Protein AF-A0A392UCH9-F1 (afdb_monomer_lite)

Radius of gyration: 15.87 Å; chains: 1; bounding box: 34×24×37 Å

Foldseek 3Di:
DCLVVCCVPVNDVVSVVVVVVVVVVVVVVVVLLVVLCVVDVDPDPLNSQCSSPNPVRSVVVVVVVVVVD

Organism: NCBI:txid97028

Secondary structure (DSSP, 8-state):
--HHHHHHHH-HHHHHHHHHHHHHHHHHHHHHHHHHHHHS---SHHHHHHHHHHHHHHHHHHHHHHHH-

Structure (mmCIF, N/CA/C/O backbone):
data_AF-A0A392UCH9-F1
#
_entry.id   AF-A0A392UCH9-F1
#
loop_
_atom_site.group_PDB
_atom_site.id
_atom_site.type_symbol
_atom_site.label_atom_id
_atom_site.label_alt_id
_atom_site.label_comp_id
_atom_site.label_asym_id
_atom_site.label_entity_id
_atom_site.label_seq_id
_atom_site.pdbx_PDB_ins_code
_atom_site.Cartn_x
_atom_site.Cartn_y
_atom_site.Cartn_z
_atom_site.occupancy
_atom_site.B_iso_or_equiv
_atom_site.auth_seq_id
_atom_site.auth_comp_id
_atom_site.auth_asym_id
_atom_site.auth_atom_id
_atom_site.pdbx_PDB_model_num
ATOM 1 N N . MET A 1 1 ? 16.753 0.318 2.155 1.00 53.88 1 MET A N 1
ATOM 2 C CA . MET A 1 1 ? 17.742 -0.245 1.201 1.00 53.88 1 MET A CA 1
ATOM 3 C C . MET A 1 1 ? 17.118 -0.992 0.007 1.00 53.88 1 MET A C 1
ATOM 5 O O . MET A 1 1 ? 17.867 -1.493 -0.819 1.00 53.88 1 MET A O 1
ATOM 9 N N . SER A 1 2 ? 15.788 -1.045 -0.160 1.00 68.12 2 SER A N 1
ATOM 10 C CA . SER A 1 2 ? 15.144 -1.869 -1.205 1.00 68.12 2 SER A CA 1
ATOM 11 C C . SER A 1 2 ? 14.879 -1.160 -2.543 1.00 68.12 2 SER A C 1
ATOM 13 O O . SER A 1 2 ? 14.910 -1.819 -3.578 1.00 68.12 2 SER A O 1
ATOM 15 N N . ILE A 1 3 ? 14.670 0.165 -2.567 1.00 73.25 3 ILE A N 1
ATOM 16 C CA . ILE A 1 3 ? 14.339 0.902 -3.809 1.00 73.25 3 ILE A CA 1
ATOM 17 C C . ILE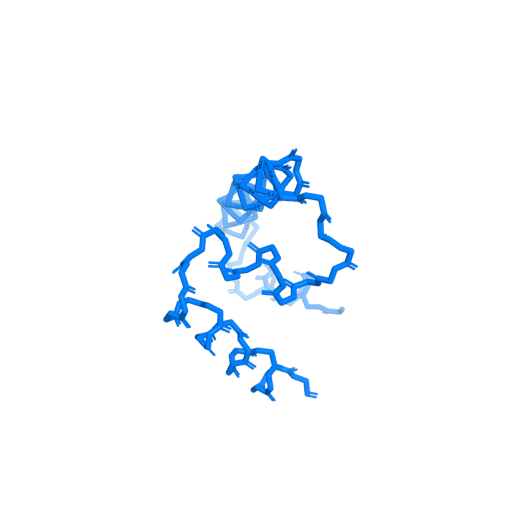 A 1 3 ? 15.402 0.730 -4.916 1.00 73.25 3 ILE A C 1
ATOM 19 O O . ILE A 1 3 ? 15.019 0.431 -6.049 1.00 73.25 3 ILE A O 1
ATOM 23 N N . PRO A 1 4 ? 16.723 0.808 -4.633 1.00 74.12 4 PRO A N 1
ATOM 24 C CA . PRO A 1 4 ? 17.743 0.572 -5.659 1.00 74.12 4 PRO A CA 1
ATOM 25 C C . PRO A 1 4 ? 17.723 -0.860 -6.218 1.00 74.12 4 PRO A C 1
ATOM 27 O O . PRO A 1 4 ? 18.062 -1.072 -7.379 1.00 74.12 4 PRO A O 1
ATOM 30 N N . ALA A 1 5 ? 17.309 -1.847 -5.415 1.00 78.56 5 ALA A N 1
ATOM 31 C CA . ALA A 1 5 ? 17.221 -3.243 -5.838 1.00 78.56 5 ALA A CA 1
ATOM 32 C C . ALA A 1 5 ? 16.028 -3.483 -6.776 1.00 78.56 5 ALA A C 1
ATOM 34 O O . ALA A 1 5 ? 16.176 -4.176 -7.779 1.00 78.56 5 ALA A O 1
ATOM 35 N N . ILE A 1 6 ? 14.878 -2.855 -6.506 1.00 74.69 6 ILE A N 1
ATOM 36 C CA . ILE A 1 6 ? 13.682 -2.946 -7.362 1.00 74.69 6 ILE A CA 1
ATOM 37 C C . ILE A 1 6 ? 13.970 -2.332 -8.738 1.00 74.69 6 ILE A C 1
ATOM 39 O O . ILE A 1 6 ? 13.720 -2.973 -9.757 1.00 74.69 6 ILE A O 1
ATOM 43 N N . LEU A 1 7 ? 14.606 -1.154 -8.771 1.00 77.94 7 LEU A N 1
ATOM 44 C CA . LEU A 1 7 ? 15.011 -0.495 -10.019 1.00 77.94 7 LEU A CA 1
ATOM 45 C C . LEU A 1 7 ? 15.981 -1.347 -10.847 1.00 77.94 7 LEU A C 1
ATOM 47 O O . LEU A 1 7 ? 15.909 -1.340 -12.075 1.00 77.9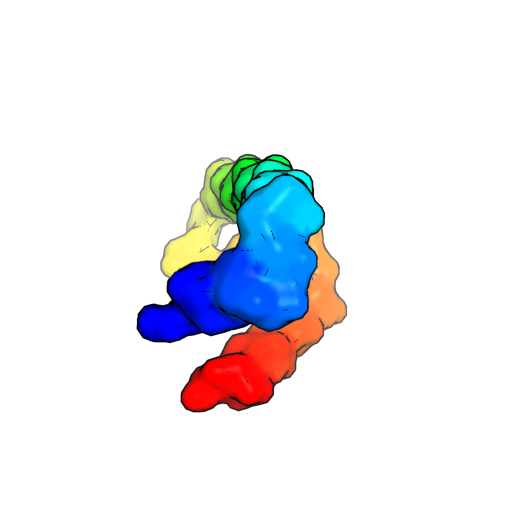4 7 LEU A O 1
ATOM 51 N N . LYS A 1 8 ? 16.872 -2.092 -10.182 1.00 74.88 8 LYS A N 1
ATOM 52 C CA . LYS A 1 8 ? 17.857 -2.962 -10.835 1.00 74.88 8 LYS A CA 1
ATOM 53 C C . LYS A 1 8 ? 17.248 -4.255 -11.388 1.00 74.88 8 LYS A C 1
ATOM 55 O O . LYS A 1 8 ? 17.705 -4.722 -12.424 1.00 74.88 8 LYS A O 1
ATOM 60 N N . VAL A 1 9 ? 16.257 -4.839 -10.711 1.00 80.50 9 VAL A N 1
ATOM 61 C CA . VAL A 1 9 ? 15.642 -6.123 -11.107 1.00 80.50 9 VAL A CA 1
ATOM 62 C C . VAL A 1 9 ? 14.524 -5.929 -12.129 1.00 80.50 9 VAL A C 1
ATOM 64 O O . VAL A 1 9 ? 14.452 -6.675 -13.100 1.00 80.50 9 VAL A O 1
ATOM 67 N N . LEU A 1 10 ? 13.661 -4.931 -11.926 1.00 76.62 10 LEU A N 1
ATOM 68 C CA . LEU A 1 10 ? 12.511 -4.675 -12.796 1.00 76.62 10 LEU A CA 1
ATOM 69 C C . LEU A 1 10 ? 12.855 -3.739 -13.962 1.00 76.62 10 LEU A C 1
ATOM 71 O O . LEU A 1 10 ? 12.211 -3.793 -15.004 1.00 76.62 10 LEU A O 1
ATOM 75 N N . GLY A 1 11 ? 13.863 -2.880 -13.803 1.00 83.44 11 GLY A N 1
ATOM 76 C CA . GLY A 1 11 ? 14.166 -1.794 -14.733 1.00 83.44 11 GLY A CA 1
ATOM 77 C C . GLY A 1 11 ? 13.445 -0.492 -14.367 1.00 83.44 11 GLY A C 1
ATOM 78 O O . GLY A 1 11 ? 12.456 -0.482 -13.630 1.00 83.44 11 GLY A O 1
ATOM 79 N N . VAL A 1 12 ? 13.954 0.633 -14.877 1.00 83.62 12 VAL A N 1
ATOM 80 C CA . VAL A 1 12 ? 13.550 1.988 -14.451 1.00 83.62 12 VAL A CA 1
ATOM 81 C C . VAL A 1 12 ? 12.084 2.286 -14.771 1.00 83.62 12 VAL A C 1
ATOM 83 O O . VAL A 1 12 ? 11.342 2.718 -13.895 1.00 83.62 12 VAL A O 1
ATOM 86 N N . PHE A 1 13 ? 11.654 2.025 -16.007 1.00 86.81 13 PHE A N 1
ATOM 87 C CA . PHE A 1 13 ? 10.307 2.363 -16.472 1.00 86.81 13 PHE A CA 1
ATOM 88 C C . PHE A 1 13 ? 9.184 1.601 -15.737 1.00 86.81 13 PHE A C 1
ATOM 90 O O . PHE A 1 13 ? 8.288 2.253 -15.198 1.00 86.81 13 PHE A O 1
ATOM 97 N N . PRO A 1 14 ? 9.218 0.255 -15.624 1.00 85.75 14 PRO A N 1
ATOM 98 C CA . PRO A 1 14 ? 8.181 -0.469 -14.886 1.00 85.75 14 PRO A CA 1
ATOM 99 C C . PRO A 1 14 ? 8.224 -0.179 -13.382 1.00 85.75 14 PRO A C 1
ATOM 101 O O . PRO A 1 14 ? 7.173 -0.072 -12.757 1.00 85.75 14 PRO A O 1
ATOM 104 N N . SER A 1 15 ? 9.411 0.022 -12.798 1.00 85.62 15 SER A N 1
ATOM 105 C CA . SER A 1 15 ? 9.524 0.414 -11.387 1.00 85.62 15 SER A CA 1
ATOM 106 C C . SER A 1 15 ? 8.901 1.784 -11.127 1.00 85.62 15 SER A C 1
ATOM 108 O O . SER A 1 15 ? 8.231 1.969 -10.117 1.00 85.62 15 SER A O 1
ATOM 110 N N . PHE A 1 16 ? 9.087 2.738 -12.042 1.00 87.50 16 PHE A N 1
ATOM 111 C CA . PHE A 1 16 ? 8.496 4.067 -11.928 1.00 87.50 16 PHE A CA 1
ATOM 112 C C . PHE A 1 16 ? 6.965 4.016 -11.985 1.00 87.50 16 PHE A C 1
ATOM 114 O O . PHE A 1 16 ? 6.301 4.624 -11.148 1.00 87.50 16 PHE A O 1
ATOM 121 N N . ALA A 1 17 ? 6.398 3.222 -12.900 1.00 90.69 17 ALA A N 1
ATOM 122 C CA . ALA A 1 17 ? 4.955 2.994 -12.952 1.00 90.69 17 ALA A CA 1
ATOM 123 C C . ALA A 1 17 ? 4.423 2.391 -11.639 1.00 90.69 17 ALA A C 1
ATOM 125 O O . ALA A 1 17 ? 3.400 2.829 -11.119 1.00 90.69 17 ALA A O 1
ATOM 126 N N . LEU A 1 18 ? 5.148 1.428 -11.064 1.00 87.56 18 LEU A N 1
ATOM 127 C CA . LEU A 1 18 ? 4.763 0.766 -9.817 1.00 87.56 18 LEU A CA 1
ATOM 128 C C . LEU A 1 18 ? 4.821 1.722 -8.616 1.00 87.56 18 LEU A C 1
ATOM 130 O O . LEU A 1 18 ? 3.920 1.707 -7.781 1.00 87.56 18 LEU A O 1
ATOM 134 N N . ILE A 1 19 ? 5.823 2.605 -8.568 1.00 90.00 19 ILE A N 1
ATOM 135 C CA . ILE A 1 19 ? 5.912 3.670 -7.558 1.00 90.00 19 ILE A CA 1
ATOM 136 C C . ILE A 1 19 ? 4.703 4.605 -7.653 1.00 90.00 19 ILE A C 1
ATOM 138 O O . ILE A 1 19 ? 4.113 4.914 -6.622 1.00 90.00 19 ILE A O 1
ATOM 142 N N . LEU A 1 20 ? 4.302 5.024 -8.859 1.00 92.44 20 LEU A N 1
ATOM 143 C CA . LEU A 1 20 ? 3.125 5.882 -9.033 1.00 92.44 20 LEU A CA 1
ATOM 144 C C . LEU A 1 20 ? 1.837 5.196 -8.569 1.00 92.44 20 LEU A C 1
ATOM 146 O O . LEU A 1 20 ? 1.034 5.814 -7.874 1.00 92.44 20 LEU A O 1
ATOM 150 N N . ILE A 1 21 ? 1.656 3.916 -8.900 1.00 92.06 21 ILE A N 1
ATOM 151 C CA . ILE A 1 21 ? 0.492 3.138 -8.453 1.00 92.06 21 ILE A CA 1
ATOM 152 C C . ILE A 1 21 ? 0.445 3.082 -6.923 1.00 92.06 21 ILE A C 1
ATOM 154 O O . ILE A 1 21 ? -0.590 3.375 -6.329 1.00 92.06 21 ILE A O 1
ATOM 158 N N . VAL A 1 22 ? 1.566 2.742 -6.282 1.00 90.00 22 VAL A N 1
ATOM 159 C CA . VAL A 1 22 ? 1.656 2.671 -4.816 1.00 90.00 22 VAL A CA 1
ATOM 160 C C . VAL A 1 22 ? 1.442 4.044 -4.182 1.00 90.00 22 VAL A C 1
ATOM 162 O O . VAL A 1 22 ? 0.784 4.124 -3.150 1.00 90.00 22 VAL A O 1
ATOM 165 N N . ALA A 1 23 ? 1.937 5.121 -4.796 1.00 89.81 23 ALA A N 1
ATOM 166 C CA . ALA A 1 23 ? 1.735 6.482 -4.309 1.00 89.81 23 ALA A CA 1
ATOM 167 C C . ALA A 1 23 ? 0.248 6.869 -4.292 1.00 89.81 23 ALA A C 1
ATOM 169 O O . ALA A 1 23 ? -0.235 7.359 -3.275 1.00 89.81 23 ALA A O 1
ATOM 170 N N . VAL A 1 24 ? -0.494 6.578 -5.367 1.00 91.00 24 VAL A N 1
ATOM 171 C CA . VAL A 1 24 ? -1.951 6.807 -5.413 1.00 91.00 24 VAL A CA 1
ATOM 172 C C . VAL A 1 24 ? -2.669 5.951 -4.369 1.00 91.00 24 VAL A C 1
ATOM 174 O O . VAL A 1 24 ? -3.546 6.438 -3.662 1.00 91.00 24 VAL A O 1
ATOM 177 N N . LEU A 1 25 ? -2.275 4.683 -4.222 1.00 87.12 25 LEU A N 1
ATOM 178 C CA . LEU A 1 25 ? -2.847 3.795 -3.208 1.00 87.12 25 LEU A CA 1
ATOM 179 C C . LEU A 1 25 ? -2.593 4.304 -1.781 1.00 87.12 25 LEU A C 1
ATOM 181 O O . LEU A 1 25 ? -3.465 4.183 -0.920 1.00 87.12 25 LEU A O 1
ATOM 185 N N . ALA A 1 26 ? -1.413 4.872 -1.531 1.00 87.06 26 ALA A N 1
ATOM 186 C CA . ALA A 1 26 ? -1.040 5.441 -0.245 1.00 87.06 26 ALA A CA 1
ATOM 187 C C . ALA A 1 26 ? -1.840 6.713 0.064 1.00 87.06 26 ALA A C 1
ATOM 189 O O . ALA A 1 26 ? -2.376 6.815 1.162 1.00 87.06 26 ALA A O 1
ATOM 190 N N . GLU A 1 27 ? -1.984 7.626 -0.900 1.00 87.69 27 GLU A N 1
ATOM 191 C CA . GLU A 1 27 ? -2.848 8.816 -0.798 1.00 87.69 27 GLU A CA 1
ATOM 192 C C . GLU A 1 27 ? -4.280 8.431 -0.411 1.00 87.69 27 GLU A C 1
ATOM 194 O O . GLU A 1 27 ? -4.783 8.883 0.616 1.00 87.69 27 GLU A O 1
ATOM 199 N N . VAL A 1 28 ? -4.891 7.500 -1.152 1.00 83.56 28 VAL A N 1
ATOM 200 C CA . VAL A 1 28 ? -6.246 7.009 -0.856 1.00 83.56 28 VAL A CA 1
ATOM 201 C C . VAL A 1 28 ? -6.308 6.387 0.539 1.00 83.56 28 VAL A C 1
ATOM 203 O O . VAL A 1 28 ? -7.227 6.668 1.302 1.00 83.56 28 VAL A O 1
ATOM 206 N N . SER A 1 29 ? -5.322 5.568 0.911 1.00 79.12 29 SER A N 1
ATOM 207 C CA . SER A 1 29 ? -5.282 4.935 2.237 1.00 79.12 29 SER A CA 1
ATOM 208 C C . SER A 1 29 ? -5.179 5.962 3.370 1.00 79.12 29 SER A C 1
ATOM 210 O O . SER A 1 29 ? -5.823 5.800 4.408 1.00 79.12 29 SER A O 1
ATOM 212 N N . VAL A 1 30 ? -4.390 7.022 3.180 1.00 79.94 30 VAL A N 1
ATOM 213 C CA . VAL A 1 30 ? -4.226 8.117 4.146 1.00 79.94 30 VAL A CA 1
ATOM 214 C C . VAL A 1 30 ? -5.497 8.952 4.236 1.00 79.94 30 VAL A C 1
ATOM 216 O O . VAL A 1 30 ? -5.935 9.256 5.342 1.00 79.94 30 VAL A O 1
ATOM 219 N N . GLU A 1 31 ? -6.129 9.278 3.111 1.00 79.44 31 GLU A N 1
ATOM 220 C CA . GLU A 1 31 ? -7.399 10.004 3.091 1.00 79.44 31 GLU A CA 1
ATOM 221 C C . GLU A 1 31 ? -8.502 9.212 3.804 1.00 79.44 31 GLU A C 1
ATOM 223 O O . GLU A 1 31 ? -9.226 9.765 4.633 1.00 79.44 31 GLU A O 1
ATOM 228 N N . PHE A 1 32 ? -8.573 7.899 3.563 1.00 72.81 32 PHE A N 1
ATOM 229 C CA . PHE A 1 32 ? -9.439 6.989 4.309 1.00 72.81 32 PHE A CA 1
ATOM 230 C C . PHE A 1 32 ? -9.149 7.067 5.812 1.00 72.81 32 PHE A C 1
ATOM 232 O O . PHE A 1 32 ? -10.053 7.340 6.601 1.00 72.81 32 PHE A O 1
ATOM 239 N N . LEU A 1 33 ? -7.889 6.894 6.221 1.00 72.94 33 LEU A N 1
ATOM 240 C CA . LEU A 1 33 ? -7.494 6.979 7.629 1.00 72.94 33 LEU A CA 1
ATOM 241 C C . LEU A 1 33 ? -7.890 8.312 8.266 1.00 72.94 33 LEU A C 1
ATOM 243 O O . LEU A 1 33 ? -8.462 8.310 9.354 1.00 72.94 33 LEU A O 1
ATOM 247 N N . LEU A 1 34 ? -7.630 9.438 7.603 1.00 70.56 34 LEU A N 1
ATOM 248 C CA . LEU A 1 34 ? -7.955 10.771 8.110 1.00 70.56 34 LEU A CA 1
ATOM 249 C C . LEU A 1 34 ? -9.464 10.986 8.206 1.00 70.56 34 LEU A C 1
ATOM 251 O O . LEU A 1 34 ? -9.939 11.509 9.210 1.00 70.56 34 LEU A O 1
ATOM 255 N N . ARG A 1 35 ? -10.231 10.532 7.213 1.00 67.69 35 ARG A N 1
ATOM 256 C CA . ARG A 1 35 ? -11.691 10.654 7.206 1.00 67.69 35 ARG A CA 1
ATOM 257 C C . ARG A 1 35 ? -12.344 9.870 8.340 1.00 67.69 35 ARG A C 1
ATOM 259 O O . ARG A 1 35 ? -13.286 10.365 8.949 1.00 67.69 35 ARG A O 1
ATOM 266 N N . PHE A 1 36 ? -11.815 8.693 8.662 1.00 60.62 36 PHE A N 1
ATOM 267 C CA . PHE A 1 36 ? -12.285 7.899 9.798 1.00 60.62 36 PHE A CA 1
ATOM 268 C C . PHE A 1 36 ? -11.734 8.390 11.144 1.00 60.62 36 PHE A C 1
ATOM 270 O O . PHE A 1 36 ? -12.453 8.352 12.136 1.00 60.62 36 PHE A O 1
ATOM 277 N N . THR A 1 37 ? -10.518 8.945 11.176 1.00 62.12 37 THR A N 1
ATOM 278 C CA . THR A 1 37 ? -9.942 9.596 12.370 1.00 62.12 37 THR A CA 1
ATOM 279 C C . THR A 1 37 ? -10.702 1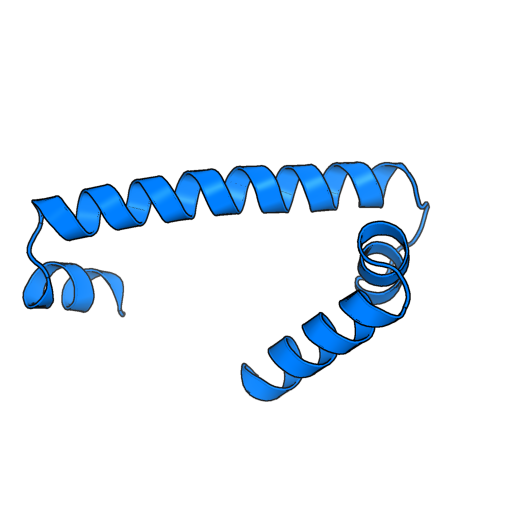0.870 12.751 1.00 62.12 37 THR A C 1
ATOM 281 O O . THR A 1 37 ? -10.809 11.190 13.925 1.00 62.12 37 THR A O 1
ATOM 284 N N . HIS A 1 38 ? -11.241 11.612 11.779 1.00 56.78 38 HIS A N 1
ATOM 285 C CA . HIS A 1 38 ? -12.040 12.812 12.051 1.00 56.78 38 HIS A CA 1
ATOM 286 C C . HIS A 1 38 ? -13.493 12.488 12.438 1.00 56.78 38 HIS A C 1
ATOM 288 O O . HIS A 1 38 ? -14.159 13.311 13.057 1.00 56.78 38 HIS A O 1
ATOM 294 N N . ALA A 1 39 ? -13.995 11.306 12.060 1.00 53.47 39 ALA A N 1
ATOM 295 C CA . ALA A 1 39 ? -15.351 10.856 12.377 1.00 53.47 39 ALA A CA 1
ATOM 296 C C . ALA A 1 39 ? -15.452 10.174 13.753 1.00 53.47 39 ALA A C 1
ATOM 298 O O . ALA A 1 39 ? -16.491 10.275 14.402 1.00 53.47 39 ALA A O 1
ATOM 299 N N . GLY A 1 40 ? -14.387 9.502 14.199 1.00 51.81 40 GLY A N 1
ATOM 300 C CA . GLY A 1 40 ? -14.287 8.915 15.531 1.00 51.81 40 GLY A CA 1
ATOM 301 C C . GLY A 1 40 ? -13.263 9.677 16.362 1.00 51.81 40 GLY A C 1
ATOM 302 O O . GLY A 1 40 ? -12.075 9.604 16.073 1.00 51.81 40 GLY A O 1
ATOM 303 N N . GLU A 1 41 ? -13.704 10.372 17.411 1.00 54.25 41 GLU A N 1
ATOM 304 C CA . GLU A 1 41 ? -12.892 10.981 18.485 1.00 54.25 41 GLU A CA 1
ATOM 305 C C . GLU A 1 41 ? -12.082 9.911 19.266 1.00 54.25 41 GLU A C 1
ATOM 307 O O . GLU A 1 41 ? -12.198 9.761 20.482 1.00 54.25 41 GLU A O 1
ATOM 312 N N . THR A 1 42 ? -11.309 9.069 18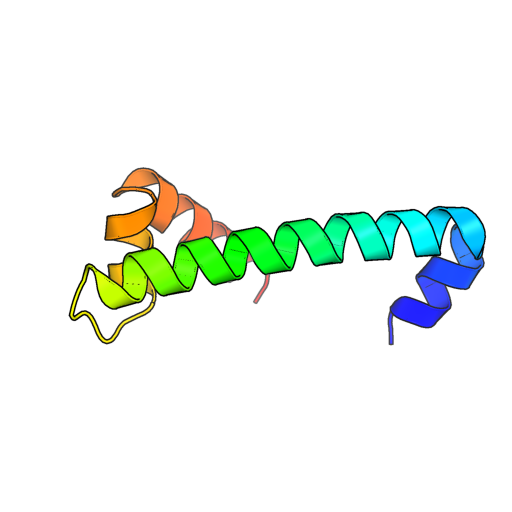.579 1.00 50.22 42 THR A N 1
ATOM 313 C CA . THR A 1 42 ? -10.631 7.908 19.151 1.00 50.22 42 THR A CA 1
ATOM 314 C C . THR A 1 42 ? -9.130 8.013 18.943 1.00 50.22 42 THR A C 1
ATOM 316 O O . THR A 1 42 ? -8.608 8.117 17.837 1.00 50.22 42 THR A O 1
ATOM 319 N N . THR A 1 43 ? -8.405 7.991 20.054 1.00 55.03 43 THR A N 1
ATOM 320 C CA . THR A 1 43 ? -6.959 8.233 20.121 1.00 55.03 43 THR A CA 1
ATOM 321 C C . THR A 1 43 ? -6.121 6.989 19.812 1.00 55.03 43 THR A C 1
ATOM 323 O O . THR A 1 43 ? -4.895 7.032 19.907 1.00 55.03 43 THR A O 1
ATOM 326 N N . THR A 1 44 ? -6.752 5.864 19.448 1.00 59.50 44 THR A N 1
ATOM 327 C CA . THR A 1 44 ? -6.068 4.578 19.245 1.00 59.50 44 THR A CA 1
ATOM 328 C C . THR A 1 44 ? -6.275 4.032 17.836 1.00 59.50 44 THR A C 1
ATOM 330 O O . THR A 1 44 ? -7.392 3.978 17.327 1.00 59.50 44 THR A O 1
ATOM 333 N N . TYR A 1 45 ? -5.189 3.549 17.225 1.00 56.03 45 TYR A N 1
ATOM 334 C CA . TYR A 1 45 ? -5.171 2.984 15.868 1.00 56.03 45 TYR A CA 1
ATOM 335 C C . TYR A 1 45 ? -6.203 1.854 15.668 1.00 56.03 45 TYR A C 1
ATOM 337 O O . TYR A 1 45 ? -6.806 1.738 14.605 1.00 56.03 45 TYR A O 1
ATOM 345 N N . SER A 1 46 ? -6.464 1.061 16.717 1.00 53.56 46 SER A N 1
ATOM 346 C CA . SER A 1 46 ? -7.473 -0.011 16.722 1.00 53.56 46 SER A CA 1
ATOM 347 C C . SER A 1 46 ? -8.916 0.516 16.652 1.00 53.56 46 SER A C 1
ATOM 349 O O . SER A 1 46 ? -9.763 -0.092 15.998 1.00 53.56 46 SER A O 1
ATOM 351 N N . GLY A 1 47 ? -9.194 1.674 17.267 1.00 57.75 47 GLY A N 1
ATOM 352 C CA . GLY A 1 47 ? -10.493 2.347 17.189 1.00 57.75 47 GLY A CA 1
ATOM 353 C C . GLY A 1 47 ? -10.794 2.838 15.775 1.00 57.75 47 GLY A C 1
ATOM 354 O O . GLY A 1 47 ? -11.832 2.491 15.219 1.00 57.75 47 GLY A O 1
ATOM 355 N N . VAL A 1 48 ? -9.834 3.528 15.150 1.00 61.72 48 VAL A N 1
ATOM 356 C CA . VAL A 1 48 ? -9.968 4.034 13.770 1.00 61.72 48 VAL A CA 1
ATOM 357 C C . VAL A 1 48 ? -10.159 2.882 12.775 1.00 61.72 48 VAL A C 1
ATOM 359 O O . VAL A 1 48 ? -11.009 2.948 11.893 1.00 61.72 48 VAL A O 1
ATOM 362 N N . MET A 1 49 ? -9.423 1.780 12.950 1.00 59.91 49 MET A N 1
ATOM 363 C CA . MET A 1 49 ? -9.546 0.566 12.131 1.00 59.91 49 MET A CA 1
ATOM 364 C C . MET A 1 49 ? -10.906 -0.133 12.269 1.00 59.91 49 MET A C 1
ATOM 366 O O . MET A 1 49 ? -11.480 -0.576 11.273 1.00 59.91 49 MET A O 1
ATOM 370 N N . ARG A 1 50 ? -11.437 -0.224 13.494 1.00 58.03 50 ARG A N 1
ATOM 371 C CA . ARG A 1 50 ? -12.740 -0.843 13.778 1.00 58.03 50 ARG A CA 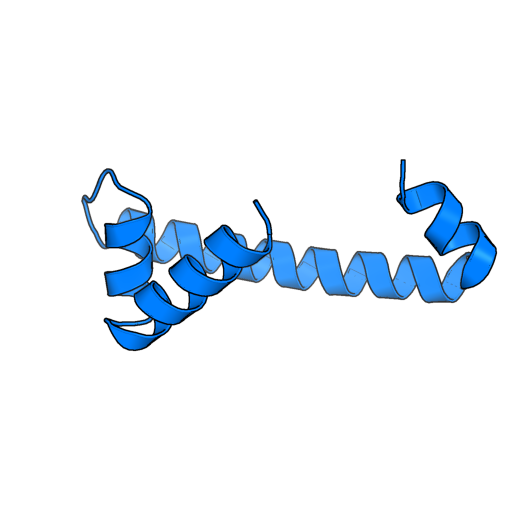1
ATOM 372 C C . ARG A 1 50 ? -13.909 -0.011 13.254 1.00 58.03 50 ARG A C 1
ATOM 374 O O . ARG A 1 50 ? -14.924 -0.590 12.880 1.00 58.03 50 ARG A O 1
ATOM 381 N N . GLU A 1 51 ? -13.764 1.306 13.204 1.00 56.41 51 GLU A N 1
ATOM 382 C CA . GLU A 1 51 ? -14.774 2.230 12.677 1.00 56.41 51 GLU A CA 1
ATOM 383 C C . GLU A 1 51 ? -14.715 2.333 11.141 1.00 56.41 51 GLU A C 1
ATOM 385 O O . GLU A 1 51 ? -15.752 2.409 10.488 1.00 56.41 51 GLU A O 1
ATOM 390 N N . ALA A 1 52 ? -13.516 2.222 10.553 1.00 58.84 52 ALA A N 1
ATOM 391 C CA . ALA A 1 52 ? -13.293 2.259 9.105 1.00 58.84 52 ALA A CA 1
ATOM 392 C C . ALA A 1 52 ? -13.628 0.951 8.371 1.00 58.84 52 ALA A C 1
ATOM 394 O O . ALA A 1 52 ? -14.212 0.979 7.290 1.00 58.84 52 ALA A O 1
ATOM 395 N N . PHE A 1 53 ? -13.257 -0.203 8.936 1.00 58.22 53 PHE A N 1
ATOM 396 C CA . PHE A 1 53 ? -13.430 -1.511 8.289 1.00 58.22 53 PHE A CA 1
ATOM 397 C C . PHE A 1 53 ? -14.357 -2.473 9.057 1.00 58.22 53 PHE A C 1
ATOM 399 O O . PHE A 1 53 ? -14.512 -3.640 8.679 1.00 58.22 53 PHE A O 1
ATOM 406 N N . GLY A 1 54 ? -14.970 -2.025 10.155 1.00 62.50 54 GLY A N 1
ATOM 407 C CA . GLY A 1 54 ? -15.724 -2.896 11.054 1.00 62.50 54 GLY A CA 1
ATOM 408 C C . GLY A 1 54 ? -14.823 -3.839 11.865 1.00 62.50 54 GLY A C 1
ATOM 409 O O . GLY A 1 54 ? -13.593 -3.817 11.785 1.00 62.50 54 GLY A O 1
ATOM 410 N N . SER A 1 55 ? -15.440 -4.730 12.650 1.00 58.94 55 SER A N 1
ATOM 411 C CA . SER A 1 55 ? -14.702 -5.696 13.483 1.00 58.94 55 SER A CA 1
ATOM 412 C C . SER A 1 55 ? -13.821 -6.647 12.665 1.00 58.94 55 SER A C 1
ATOM 414 O O . SER A 1 55 ? -12.779 -7.073 13.153 1.00 58.94 55 SER A O 1
ATOM 416 N N . TYR A 1 56 ? -14.223 -6.984 11.436 1.00 56.97 56 TYR A N 1
ATOM 417 C CA . TYR A 1 56 ? -13.486 -7.921 10.589 1.00 56.97 56 TYR A CA 1
ATOM 418 C C . TYR A 1 56 ? -12.207 -7.309 10.013 1.00 56.97 56 TYR A C 1
ATOM 420 O O . TYR A 1 56 ? -11.165 -7.961 10.050 1.00 56.97 56 TYR A O 1
ATOM 428 N N . GLY A 1 57 ? -12.235 -6.058 9.543 1.00 61.31 57 GLY A N 1
ATOM 429 C CA . GLY A 1 57 ? -11.013 -5.452 9.015 1.00 61.31 57 GLY A CA 1
ATOM 430 C C . GLY A 1 57 ? -10.029 -5.004 10.089 1.00 61.31 57 GLY A C 1
ATOM 431 O O . GLY A 1 57 ? -8.827 -5.097 9.855 1.00 61.31 57 GLY A O 1
ATOM 432 N N . ALA A 1 58 ? -10.498 -4.646 11.290 1.00 65.50 58 ALA A N 1
ATOM 433 C CA . ALA A 1 58 ? -9.606 -4.437 12.431 1.00 65.50 58 ALA A CA 1
ATOM 434 C C . ALA A 1 58 ? -8.786 -5.700 12.748 1.00 65.50 58 ALA A C 1
ATOM 436 O O . ALA A 1 58 ? -7.576 -5.614 12.946 1.00 65.50 58 ALA A O 1
ATOM 437 N N . ILE A 1 59 ? -9.420 -6.879 12.713 1.00 67.88 59 ILE A N 1
ATOM 438 C CA . ILE A 1 59 ? -8.737 -8.165 12.906 1.00 67.88 59 ILE A CA 1
ATOM 439 C C . ILE A 1 59 ? -7.766 -8.443 11.753 1.00 67.88 59 ILE A C 1
ATOM 441 O O . ILE A 1 59 ? -6.617 -8.796 12.006 1.00 67.88 59 ILE A O 1
ATOM 445 N N . SER A 1 60 ? -8.179 -8.255 10.494 1.00 66.88 60 SER A N 1
ATOM 446 C CA . SER A 1 60 ? -7.293 -8.475 9.340 1.00 66.88 60 SER A CA 1
ATOM 447 C C . SER A 1 60 ? -6.042 -7.599 9.382 1.00 66.88 60 SER A C 1
ATOM 449 O O . SER A 1 60 ? -4.944 -8.093 9.134 1.00 66.88 60 SER A O 1
ATOM 451 N N . VAL A 1 61 ? -6.174 -6.321 9.739 1.00 68.88 61 VAL A N 1
ATOM 452 C CA . VAL A 1 61 ? -5.016 -5.426 9.853 1.00 68.88 61 VAL A CA 1
ATOM 453 C C . VAL A 1 61 ? -4.163 -5.770 11.064 1.00 68.88 61 VAL A C 1
ATOM 455 O O . VAL A 1 61 ? -2.941 -5.772 10.950 1.00 68.88 61 VAL A O 1
ATOM 458 N N . GLN A 1 62 ? -4.769 -6.147 12.189 1.00 69.12 62 GLN A N 1
ATOM 459 C CA . GLN A 1 62 ? -4.021 -6.611 13.355 1.00 69.12 62 GLN A CA 1
ATOM 460 C C . GLN A 1 62 ? -3.191 -7.867 13.039 1.00 69.12 62 GLN A C 1
ATOM 462 O O . GLN A 1 62 ? -2.030 -7.942 13.434 1.00 69.12 62 GLN A O 1
ATOM 467 N N . VAL A 1 63 ? -3.731 -8.807 12.255 1.00 74.62 63 VAL A N 1
ATOM 468 C CA . VAL A 1 63 ? -2.985 -9.973 11.753 1.00 74.62 63 VAL A CA 1
ATOM 469 C C . VAL A 1 63 ? -1.859 -9.549 10.806 1.00 74.62 63 VAL A C 1
ATOM 471 O O . VAL A 1 63 ? -0.731 -10.006 10.977 1.00 74.62 63 VAL A O 1
ATOM 474 N N . CYS A 1 64 ? -2.113 -8.645 9.853 1.00 73.88 64 CYS A N 1
ATOM 475 C CA . CYS A 1 64 ? -1.069 -8.126 8.958 1.00 73.88 64 CYS A CA 1
ATOM 476 C C . CYS A 1 64 ? 0.084 -7.464 9.724 1.00 73.88 64 CYS A C 1
ATOM 478 O O .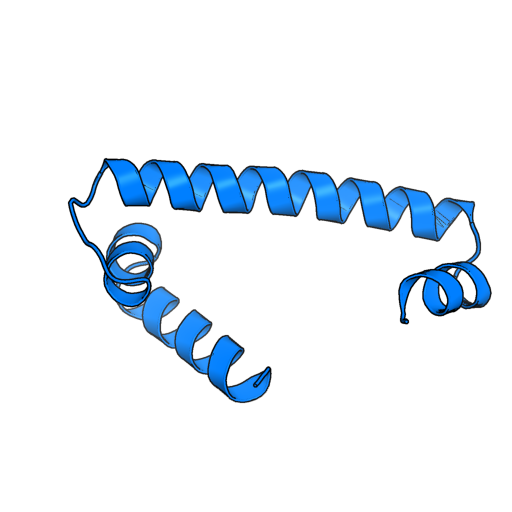 CYS A 1 64 ? 1.245 -7.673 9.375 1.00 73.88 64 CYS A O 1
ATOM 480 N N . VAL A 1 65 ? -0.216 -6.694 10.773 1.00 75.38 65 VAL A N 1
ATOM 481 C CA . VAL A 1 65 ? 0.801 -6.046 11.614 1.00 75.38 65 VAL A CA 1
ATOM 482 C C . VAL A 1 65 ? 1.636 -7.087 12.356 1.00 75.38 65 VAL A C 1
ATOM 484 O O . VAL A 1 65 ? 2.854 -6.970 12.347 1.00 75.38 65 VAL A O 1
ATOM 487 N N . ILE A 1 66 ? 1.016 -8.126 12.930 1.00 80.19 66 ILE A N 1
ATOM 488 C CA . ILE A 1 66 ? 1.734 -9.214 13.620 1.00 80.19 66 ILE A CA 1
ATOM 489 C C . ILE A 1 66 ? 2.652 -9.985 12.664 1.00 80.19 66 ILE A C 1
ATOM 491 O O . ILE A 1 66 ? 3.741 -10.373 13.056 1.00 80.19 66 ILE A O 1
ATOM 495 N N . VAL A 1 67 ? 2.230 -10.219 11.420 1.00 77.31 67 VAL A N 1
ATOM 496 C CA . VAL A 1 67 ? 3.055 -10.922 10.419 1.00 77.31 67 VAL A CA 1
ATOM 497 C C . VAL A 1 67 ? 4.219 -10.057 9.921 1.00 77.31 67 VAL A C 1
ATOM 499 O O . VAL A 1 67 ? 5.246 -10.586 9.505 1.00 77.31 67 VAL A O 1
ATOM 502 N N . THR A 1 68 ? 4.045 -8.734 9.918 1.00 74.12 68 THR A N 1
ATOM 503 C CA . THR A 1 68 ? 5.035 -7.788 9.377 1.00 74.12 68 THR A CA 1
ATOM 504 C C . THR A 1 68 ? 6.063 -7.333 10.420 1.00 74.12 68 THR A C 1
ATOM 506 O O . THR A 1 68 ? 7.151 -6.911 10.030 1.00 74.12 68 THR A O 1
ATOM 509 N N . ASN A 1 69 ? 5.719 -7.365 11.713 1.00 69.50 69 ASN A N 1
ATOM 510 C CA . ASN A 1 69 ? 6.611 -6.995 12.819 1.00 69.50 69 ASN A CA 1
ATOM 511 C C . ASN A 1 69 ? 7.544 -8.149 13.196 1.00 69.50 69 ASN A C 1
ATOM 513 O O . ASN A 1 69 ? 8.752 -7.873 13.356 1.00 69.50 69 ASN A O 1
#

pLDDT: mean 71.94, std 12.35, range [50.22, 92.44]

Sequence (69 aa):
MSIPAILKVLGVFPSFALILIVAVLAEVSVEFLLRFTHAGETTTYSGVMREAFGSYGAISVQVCVIVTN